Protein AF-A0A6B3LXH5-F1 (afdb_monomer)

Radius of gyration: 25.26 Å; Cα contacts (8 Å, |Δi|>4): 29; chains: 1; bounding box: 47×46×70 Å

Sequence (102 aa):
MEETYCKLTEESRSEEKRLNVQHTELKKKLDTLERRYAFGEIEKELFTKYRSELKTELLEIERNLEKCAPALSNPKEFIKIGLEKSVTILQSWSKANVQARK

pLDDT: mean 73.14, std 12.85, range [41.81, 88.0]

Mean predicted aligned error: 14.0 Å

Structure (mmCIF, N/CA/C/O backbone):
data_AF-A0A6B3LXH5-F1
#
_entry.id   AF-A0A6B3LXH5-F1
#
loop_
_atom_site.group_PDB
_atom_site.id
_atom_site.type_symbol
_atom_site.label_atom_id
_atom_site.label_alt_id
_atom_site.label_comp_id
_atom_site.label_asym_id
_atom_site.label_entity_id
_atom_site.label_seq_id
_atom_site.pdbx_PDB_ins_code
_atom_site.Cartn_x
_atom_site.Cartn_y
_atom_site.Cartn_z
_atom_site.occupancy
_atom_site.B_iso_or_equiv
_atom_site.auth_seq_id
_atom_site.auth_comp_id
_atom_site.auth_asym_id
_atom_site.auth_atom_id
_atom_site.pdbx_PDB_model_num
ATOM 1 N N . MET A 1 1 ? 15.119 13.517 -26.321 1.00 47.78 1 MET A N 1
ATOM 2 C CA . MET A 1 1 ? 14.144 12.409 -26.160 1.00 47.78 1 MET A CA 1
ATOM 3 C C . MET A 1 1 ? 14.340 11.683 -24.824 1.00 47.78 1 MET A C 1
ATOM 5 O O . MET A 1 1 ? 13.352 11.310 -24.207 1.00 47.78 1 MET A O 1
ATOM 9 N N . GLU A 1 2 ? 15.578 11.556 -24.328 1.00 48.66 2 GLU A N 1
ATOM 10 C CA . GLU A 1 2 ? 15.873 11.013 -22.986 1.00 48.66 2 GLU A CA 1
ATOM 11 C C . GLU A 1 2 ? 15.407 11.922 -21.830 1.00 48.66 2 GLU A C 1
ATOM 13 O O . GLU A 1 2 ? 14.861 11.441 -20.842 1.00 48.66 2 GLU A O 1
ATOM 18 N N . GLU A 1 3 ? 15.522 13.246 -21.966 1.00 46.66 3 GLU A N 1
ATOM 19 C CA . GLU A 1 3 ? 15.159 14.197 -20.898 1.00 46.66 3 GLU A CA 1
ATOM 20 C C . GLU A 1 3 ? 13.659 14.221 -20.568 1.00 46.66 3 GLU A C 1
ATOM 22 O O . GLU A 1 3 ? 13.267 14.360 -19.412 1.00 46.66 3 GLU A O 1
ATOM 27 N N . THR A 1 4 ? 12.802 14.050 -21.575 1.00 48.22 4 THR A N 1
ATOM 28 C CA . THR A 1 4 ? 11.344 13.943 -21.407 1.00 48.22 4 THR A CA 1
ATOM 29 C C . THR A 1 4 ? 10.939 12.652 -20.701 1.00 48.22 4 THR A C 1
ATOM 31 O O . THR A 1 4 ? 9.949 12.628 -19.978 1.00 48.22 4 THR A O 1
ATOM 34 N N . TYR A 1 5 ? 11.726 11.589 -20.871 1.00 50.94 5 TYR A N 1
ATOM 35 C CA . TYR A 1 5 ? 11.474 10.296 -20.247 1.00 50.94 5 TYR A CA 1
ATOM 36 C C . TYR A 1 5 ? 11.849 10.286 -18.761 1.00 50.94 5 TYR A C 1
ATOM 38 O O . TYR A 1 5 ? 11.084 9.790 -17.931 1.00 50.94 5 TYR A O 1
ATOM 46 N N . CYS A 1 6 ? 12.994 10.884 -18.411 1.00 51.91 6 CYS A N 1
ATOM 47 C CA . CYS A 1 6 ? 13.404 11.051 -17.016 1.00 51.91 6 CYS A CA 1
ATOM 48 C C . CYS A 1 6 ? 12.376 11.872 -16.230 1.00 51.91 6 CYS A C 1
ATOM 50 O O . CYS A 1 6 ? 11.933 11.414 -15.182 1.00 51.91 6 CYS A O 1
ATOM 52 N N . LYS A 1 7 ? 11.903 12.997 -16.786 1.00 54.62 7 LYS A N 1
ATOM 53 C CA . LYS A 1 7 ? 10.887 13.845 -16.140 1.00 54.62 7 LYS A CA 1
ATOM 54 C C . LYS A 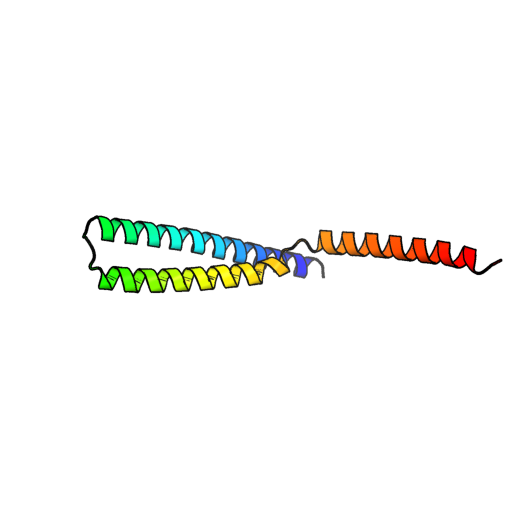1 7 ? 9.580 13.096 -15.869 1.00 54.62 7 LYS A C 1
ATOM 56 O O . LYS A 1 7 ? 9.130 13.067 -14.731 1.00 54.62 7 LYS A O 1
ATOM 61 N N . LEU A 1 8 ? 9.048 12.382 -16.864 1.00 57.62 8 LEU A N 1
ATOM 62 C CA . LEU A 1 8 ? 7.817 11.596 -16.714 1.00 57.62 8 LEU A CA 1
ATOM 63 C C . LEU A 1 8 ? 7.955 10.478 -15.660 1.00 57.62 8 LEU A C 1
ATOM 65 O O . LEU A 1 8 ? 7.022 10.179 -14.912 1.00 57.62 8 LEU A O 1
ATOM 69 N N . THR A 1 9 ? 9.141 9.870 -15.579 1.00 58.03 9 THR A N 1
ATOM 70 C CA . THR A 1 9 ? 9.458 8.817 -14.602 1.00 58.03 9 THR A CA 1
ATOM 71 C C . THR A 1 9 ? 9.620 9.390 -13.191 1.00 58.03 9 THR A C 1
ATOM 73 O O . THR A 1 9 ? 9.166 8.786 -12.220 1.00 58.03 9 THR A O 1
ATOM 76 N N . GLU A 1 10 ? 10.240 10.563 -13.054 1.00 61.97 10 GLU A N 1
ATOM 77 C CA . GLU A 1 10 ? 10.378 11.276 -11.781 1.00 61.97 10 GLU A CA 1
ATOM 78 C C . GLU A 1 10 ? 9.034 11.792 -11.262 1.00 61.97 10 GLU A C 1
ATOM 80 O O . GLU A 1 10 ? 8.768 11.682 -10.063 1.00 61.97 10 GLU A O 1
ATOM 85 N N . GLU A 1 11 ? 8.167 12.288 -12.146 1.00 64.25 11 GLU A N 1
ATOM 86 C CA . GLU A 1 11 ? 6.795 12.687 -11.820 1.00 64.25 11 GLU A CA 1
ATOM 87 C C . GLU A 1 11 ? 5.973 11.487 -11.345 1.00 64.25 11 GLU A C 1
ATOM 89 O O . GLU A 1 11 ? 5.390 11.541 -10.264 1.00 64.25 11 GLU A O 1
ATOM 94 N N . SER A 1 12 ? 6.026 10.363 -12.066 1.00 63.28 12 SER A N 1
ATOM 95 C CA . SER A 1 12 ? 5.343 9.119 -11.672 1.00 63.28 12 SER A CA 1
ATOM 96 C C . SER A 1 12 ? 5.840 8.596 -10.319 1.00 63.28 12 SER A C 1
ATOM 98 O O . SER A 1 12 ? 5.057 8.212 -9.454 1.00 63.28 12 SER A O 1
ATOM 100 N N . ARG A 1 13 ? 7.156 8.649 -10.079 1.00 66.00 13 ARG A N 1
ATOM 101 C CA . ARG A 1 13 ? 7.761 8.234 -8.804 1.00 66.00 13 ARG A CA 1
ATOM 102 C C . ARG A 1 13 ? 7.418 9.186 -7.654 1.00 66.00 13 ARG A C 1
ATOM 104 O O . ARG A 1 13 ? 7.333 8.761 -6.502 1.00 66.00 13 ARG A O 1
ATOM 111 N N . SER A 1 14 ? 7.260 10.474 -7.944 1.00 72.38 14 SER A N 1
ATOM 112 C CA . SER A 1 14 ? 6.858 11.484 -6.961 1.00 72.38 14 SER A CA 1
ATOM 113 C C . SER A 1 14 ? 5.376 11.364 -6.608 1.00 72.38 14 SER A C 1
ATOM 115 O O . SER A 1 14 ? 5.026 11.464 -5.434 1.00 72.38 14 SER A O 1
ATOM 117 N N . GLU A 1 15 ? 4.524 11.077 -7.592 1.00 70.44 15 GLU A N 1
ATOM 118 C CA . GLU A 1 15 ? 3.109 10.748 -7.398 1.00 70.44 15 GLU A CA 1
ATOM 119 C C . GLU A 1 15 ? 2.940 9.486 -6.546 1.00 70.44 15 GLU A C 1
ATOM 121 O O . GLU A 1 15 ? 2.214 9.526 -5.557 1.00 70.44 15 GLU A O 1
ATOM 126 N N . GLU A 1 16 ? 3.674 8.405 -6.831 1.00 72.38 16 GLU A N 1
ATOM 127 C CA . GLU A 1 16 ? 3.641 7.178 -6.021 1.00 72.38 16 GLU A CA 1
ATOM 128 C C . GLU A 1 16 ? 4.054 7.444 -4.565 1.00 72.38 16 GLU A C 1
ATOM 130 O O . GLU A 1 16 ? 3.372 7.025 -3.627 1.00 72.38 16 GLU A O 1
ATOM 135 N N . LYS A 1 17 ? 5.136 8.207 -4.349 1.00 75.44 17 LYS A N 1
ATOM 136 C CA . LYS A 1 17 ? 5.552 8.620 -3.000 1.00 75.44 17 LYS A CA 1
ATOM 137 C C . LYS A 1 17 ? 4.470 9.437 -2.300 1.00 75.44 17 LYS A C 1
ATOM 139 O O . LYS A 1 17 ? 4.215 9.197 -1.121 1.00 75.44 17 LYS A O 1
ATOM 144 N N . ARG A 1 18 ? 3.833 10.383 -3.000 1.00 78.75 18 ARG A N 1
ATOM 145 C CA . ARG A 1 18 ? 2.756 11.212 -2.440 1.00 78.75 18 ARG A CA 1
ATOM 146 C C . ARG A 1 18 ? 1.554 10.356 -2.048 1.00 78.75 18 ARG A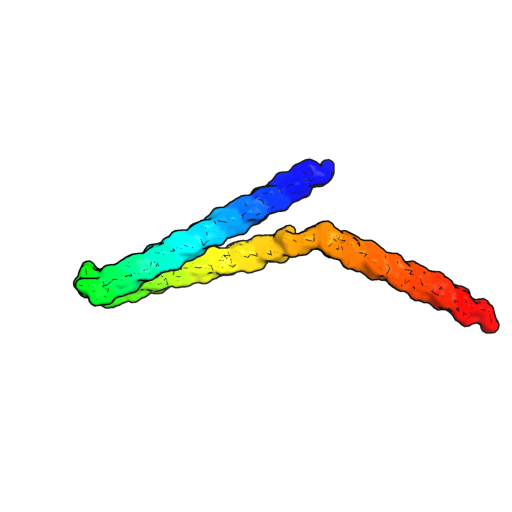 C 1
ATOM 148 O O . ARG A 1 18 ? 1.084 10.466 -0.920 1.00 78.75 18 ARG A O 1
ATOM 155 N N . LEU A 1 19 ? 1.125 9.454 -2.929 1.00 78.50 19 LEU A N 1
ATOM 156 C CA . LEU A 1 19 ? 0.036 8.508 -2.679 1.00 78.50 19 LEU A CA 1
ATOM 157 C C . LEU A 1 19 ? 0.347 7.580 -1.496 1.00 78.50 19 LEU A C 1
ATOM 159 O O . LEU A 1 19 ? -0.513 7.358 -0.647 1.00 78.50 19 LEU A O 1
ATOM 163 N N . ASN A 1 20 ? 1.586 7.098 -1.374 1.00 77.06 20 ASN A N 1
ATOM 164 C CA . ASN A 1 20 ? 1.995 6.258 -0.250 1.00 77.06 20 ASN A CA 1
ATOM 165 C C . ASN A 1 20 ? 2.007 7.032 1.085 1.00 77.06 20 ASN A C 1
ATOM 167 O O . ASN A 1 20 ? 1.564 6.512 2.111 1.00 77.06 20 ASN A O 1
ATOM 171 N N . VAL A 1 21 ? 2.441 8.299 1.082 1.00 84.06 21 VAL A N 1
ATOM 172 C CA . VAL A 1 21 ? 2.335 9.177 2.261 1.00 84.06 21 VAL A CA 1
ATOM 173 C C . VAL A 1 21 ? 0.867 9.361 2.650 1.00 84.06 21 VAL A C 1
ATOM 175 O O . VAL A 1 21 ? 0.511 9.057 3.788 1.00 84.06 21 VAL A O 1
ATOM 178 N N . GLN A 1 22 ? -0.003 9.729 1.705 1.00 81.25 22 GLN A N 1
ATOM 179 C CA . GLN A 1 22 ? -1.442 9.887 1.958 1.00 81.25 22 GLN A CA 1
ATOM 180 C C . GLN A 1 22 ? -2.082 8.600 2.505 1.00 81.25 22 GLN A C 1
ATOM 182 O O . GLN A 1 22 ? -2.868 8.649 3.452 1.00 81.25 22 GLN A O 1
ATOM 187 N N . HIS A 1 23 ? -1.691 7.437 1.980 1.00 81.25 23 HIS A N 1
ATOM 188 C CA . HIS A 1 23 ? -2.138 6.134 2.470 1.00 81.25 23 HIS A CA 1
ATOM 189 C C . HIS A 1 23 ? -1.739 5.902 3.940 1.00 81.25 23 HIS A C 1
ATOM 191 O O . HIS A 1 23 ? -2.562 5.488 4.762 1.00 81.25 23 HIS A O 1
ATOM 197 N N . THR A 1 24 ? -0.494 6.220 4.316 1.00 83.50 24 THR A N 1
ATOM 198 C CA . THR A 1 24 ? -0.054 6.111 5.719 1.00 83.50 24 THR A CA 1
ATOM 199 C C . THR A 1 24 ? -0.764 7.096 6.648 1.00 83.50 24 THR A C 1
ATOM 201 O O . THR A 1 24 ? -1.083 6.745 7.785 1.00 83.50 24 THR A O 1
ATOM 204 N N . GLU A 1 25 ? -1.054 8.310 6.181 1.00 87.50 25 GLU A N 1
ATOM 205 C CA . GLU A 1 25 ? -1.793 9.310 6.953 1.00 87.50 25 GLU A CA 1
ATOM 206 C C . GLU A 1 25 ? -3.246 8.895 7.194 1.00 87.50 25 GLU A C 1
ATOM 208 O O . GLU A 1 25 ? -3.734 9.008 8.319 1.00 87.50 25 GLU A O 1
ATOM 213 N N . LEU A 1 26 ? -3.932 8.357 6.181 1.00 85.50 26 LEU A N 1
ATOM 214 C CA . LEU A 1 26 ? -5.295 7.841 6.334 1.00 85.50 26 LEU A CA 1
ATOM 215 C C . LEU A 1 26 ? -5.352 6.656 7.300 1.00 85.50 26 LEU A C 1
ATOM 217 O O . LEU A 1 26 ? -6.253 6.602 8.135 1.00 85.50 26 LEU A O 1
ATOM 221 N N . LYS A 1 27 ? -4.357 5.758 7.279 1.00 83.06 27 LYS A N 1
ATOM 222 C CA . LYS A 1 27 ? -4.243 4.692 8.289 1.00 83.06 27 LYS A CA 1
ATOM 223 C C . LYS A 1 27 ? -4.086 5.244 9.707 1.00 83.06 27 LYS A C 1
ATOM 225 O O . LYS A 1 27 ? -4.736 4.749 10.622 1.00 83.06 27 LYS A O 1
ATOM 230 N N . LYS A 1 28 ? -3.277 6.292 9.901 1.00 88.00 28 LYS A N 1
ATOM 231 C CA . LYS A 1 28 ? -3.148 6.962 11.211 1.00 88.00 28 LYS 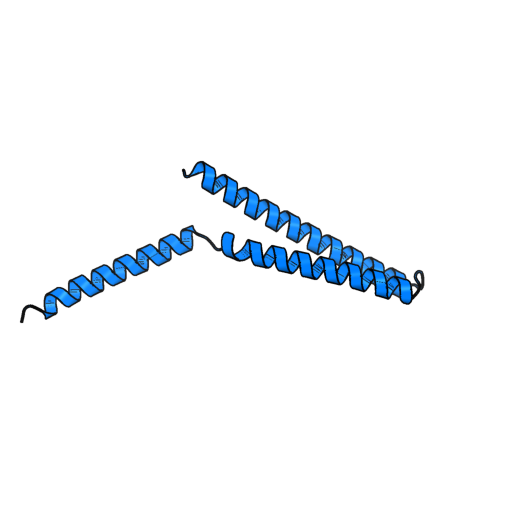A CA 1
ATOM 232 C C . LYS A 1 28 ? -4.455 7.623 11.653 1.00 88.00 28 LYS A C 1
ATOM 234 O O . LYS A 1 28 ? -4.802 7.563 12.832 1.00 88.00 28 LYS A O 1
ATOM 239 N N . LYS A 1 29 ? -5.189 8.244 10.723 1.00 86.56 29 LYS A N 1
ATOM 240 C CA . LYS A 1 29 ? -6.517 8.815 10.997 1.00 86.56 29 LYS A CA 1
ATOM 241 C C . LYS A 1 29 ? -7.514 7.731 11.408 1.00 86.56 29 LYS A C 1
ATOM 243 O O . LYS A 1 29 ? -8.248 7.946 12.366 1.00 86.56 29 LYS A O 1
ATOM 248 N N . LEU A 1 30 ? -7.490 6.572 10.747 1.00 86.31 30 LEU A N 1
ATOM 249 C CA . LEU A 1 30 ? -8.314 5.414 11.099 1.00 86.31 30 LEU A CA 1
ATOM 250 C C . LEU A 1 30 ? -7.997 4.903 12.514 1.00 86.31 30 LEU A C 1
ATOM 252 O O . LEU A 1 30 ? -8.907 4.794 13.324 1.00 86.31 30 LEU A O 1
ATOM 256 N N . ASP A 1 31 ? -6.717 4.699 12.845 1.00 85.50 31 ASP A N 1
ATOM 257 C CA . ASP A 1 31 ? -6.281 4.279 14.190 1.00 85.50 31 ASP A CA 1
ATOM 258 C C . ASP A 1 31 ? -6.686 5.303 15.265 1.00 85.50 31 ASP A C 1
ATOM 260 O O . ASP A 1 31 ? -7.168 4.942 16.336 1.00 85.50 31 ASP A O 1
ATOM 264 N N . THR A 1 32 ? -6.575 6.600 14.964 1.00 87.56 32 THR A N 1
ATOM 265 C CA . THR A 1 32 ? -7.025 7.663 15.877 1.00 87.56 32 THR A CA 1
ATOM 266 C C . THR A 1 32 ? -8.540 7.623 16.080 1.00 87.56 32 THR A C 1
ATOM 268 O O . THR A 1 32 ? -9.018 7.787 17.202 1.00 87.56 32 THR A O 1
ATOM 271 N N . LEU A 1 33 ? -9.301 7.398 15.007 1.00 86.19 33 LEU A N 1
ATOM 272 C CA . LEU A 1 33 ? -10.754 7.263 15.051 1.00 86.19 33 LEU A CA 1
ATOM 273 C C . LEU A 1 33 ? -11.166 6.028 15.871 1.00 86.19 33 LEU A C 1
ATOM 275 O O . LEU A 1 33 ? -12.050 6.126 16.715 1.00 86.19 33 LEU A O 1
ATOM 279 N N . GLU A 1 34 ? -10.494 4.890 15.682 1.00 84.31 34 GLU A N 1
ATOM 280 C CA . GLU A 1 34 ? -10.715 3.663 16.460 1.00 84.31 34 GLU A CA 1
ATOM 281 C C . GLU A 1 34 ? -10.411 3.862 17.946 1.00 84.31 34 GLU A C 1
ATOM 283 O O . GLU A 1 34 ? -11.198 3.437 18.792 1.00 84.31 34 GLU A O 1
ATOM 288 N N . ARG A 1 35 ? -9.332 4.581 18.280 1.00 85.00 35 ARG A N 1
ATOM 289 C CA . ARG A 1 35 ? -9.019 4.939 19.670 1.00 85.00 35 ARG A CA 1
ATOM 290 C C . ARG A 1 35 ? -10.106 5.806 20.287 1.00 85.00 35 ARG A C 1
ATOM 292 O O . ARG A 1 35 ? -10.602 5.461 21.350 1.00 85.00 35 ARG A O 1
ATOM 299 N N . ARG A 1 36 ? -10.525 6.884 19.618 1.00 85.62 36 ARG A N 1
ATOM 300 C CA . ARG A 1 36 ? -11.594 7.774 20.117 1.00 85.62 36 ARG A CA 1
ATOM 301 C C . ARG A 1 36 ? -12.910 7.029 20.329 1.00 85.62 36 ARG A C 1
ATOM 303 O O . ARG A 1 36 ? -13.604 7.282 21.308 1.00 85.62 36 ARG A O 1
ATOM 310 N N . TYR A 1 37 ? -13.235 6.078 19.451 1.00 83.62 37 TYR A N 1
ATOM 311 C CA . TYR A 1 37 ? -14.395 5.207 19.639 1.00 83.62 37 TYR A CA 1
ATOM 312 C C . TYR A 1 37 ? -14.232 4.294 20.859 1.00 83.62 37 TYR A C 1
ATOM 314 O O . TYR A 1 37 ? -15.156 4.176 21.658 1.00 83.62 37 TYR A O 1
ATOM 322 N N . ALA A 1 38 ? -13.052 3.697 21.052 1.00 81.62 38 ALA A N 1
ATOM 323 C CA . ALA A 1 38 ? -12.760 2.861 22.217 1.00 81.62 38 ALA A CA 1
ATOM 324 C C . ALA A 1 38 ? -12.803 3.639 23.547 1.00 81.62 38 ALA A C 1
ATOM 326 O O . ALA A 1 38 ? -13.229 3.088 24.558 1.00 81.62 38 ALA A O 1
ATOM 327 N N . PHE A 1 39 ? -12.418 4.919 23.542 1.00 84.06 39 PHE A N 1
ATOM 328 C CA . PHE A 1 39 ? -12.558 5.822 24.692 1.00 84.06 39 PHE A CA 1
ATOM 329 C C . PHE A 1 39 ? -13.997 6.323 24.908 1.00 84.06 39 PHE A C 1
ATOM 331 O O . PHE A 1 39 ? -14.261 6.994 25.902 1.00 84.06 39 PHE A O 1
ATOM 338 N N . GLY A 1 40 ? -14.935 5.989 24.013 1.00 81.12 40 GLY A N 1
ATOM 339 C CA . GLY A 1 40 ? -16.333 6.417 24.101 1.00 81.12 40 GLY A CA 1
ATOM 340 C C . GLY A 1 40 ? -16.555 7.892 23.760 1.00 81.12 40 GLY A C 1
ATOM 341 O O . GLY A 1 40 ? -17.618 8.427 24.053 1.00 81.12 40 GLY A O 1
ATOM 342 N N . GLU A 1 41 ? -15.576 8.556 23.138 1.00 78.50 41 GLU A N 1
ATOM 343 C CA . GLU A 1 41 ? -15.660 9.975 22.761 1.00 78.50 41 GLU A CA 1
ATOM 344 C C . GLU A 1 41 ? -16.534 10.213 21.518 1.00 78.50 41 GLU A C 1
ATOM 346 O O . GLU A 1 41 ? -16.889 11.351 21.218 1.00 78.50 41 GLU A O 1
ATOM 351 N N . ILE A 1 42 ? -16.867 9.157 20.769 1.00 82.69 42 ILE A N 1
ATOM 352 C CA . ILE A 1 42 ? -17.661 9.241 19.539 1.00 82.69 42 ILE A CA 1
ATOM 353 C C . ILE A 1 42 ? -18.740 8.164 19.477 1.00 82.69 42 ILE A C 1
ATOM 355 O O . ILE A 1 42 ? -18.522 7.003 19.825 1.00 82.69 42 ILE A O 1
ATOM 359 N N . GLU A 1 43 ? -19.905 8.553 18.962 1.00 83.19 43 GLU A N 1
ATOM 360 C CA . GLU A 1 43 ? -21.023 7.648 18.717 1.00 83.19 43 GLU A CA 1
ATOM 361 C C . GLU A 1 43 ? -20.716 6.627 17.617 1.00 83.19 43 GLU A C 1
ATOM 363 O O . GLU A 1 43 ? -20.030 6.904 16.628 1.00 83.19 43 GLU A O 1
ATOM 368 N N . LYS A 1 44 ? -21.292 5.431 17.768 1.00 80.69 44 LYS A N 1
ATOM 369 C CA . LYS A 1 44 ? -21.116 4.303 16.844 1.00 80.69 44 LYS A CA 1
ATOM 370 C C . LYS A 1 44 ? -21.529 4.638 15.410 1.00 80.69 44 LYS A C 1
ATOM 372 O O . LYS A 1 44 ? -20.900 4.154 14.468 1.00 80.69 44 LYS A O 1
ATOM 377 N N . GLU A 1 45 ? -22.557 5.461 15.232 1.00 81.44 45 GLU A N 1
ATOM 378 C CA . GLU A 1 45 ? -23.030 5.897 13.914 1.00 81.44 45 GLU A CA 1
ATOM 379 C C . GLU A 1 45 ? -21.993 6.784 13.217 1.00 81.44 45 GLU A C 1
ATOM 381 O O . GLU A 1 45 ? -21.644 6.548 12.057 1.00 81.44 45 GLU A O 1
ATOM 386 N N . LEU A 1 46 ? -21.418 7.731 13.963 1.00 81.88 46 LEU A N 1
ATOM 387 C CA . LEU A 1 46 ? -20.367 8.621 13.483 1.00 81.88 46 LEU A CA 1
ATOM 388 C C . LEU A 1 46 ? -19.103 7.820 13.139 1.00 81.88 46 LEU A C 1
ATOM 390 O O . LEU A 1 46 ? -18.569 7.939 12.038 1.00 81.88 46 LEU A O 1
ATOM 394 N N . PHE A 1 47 ? -18.681 6.923 14.033 1.00 83.94 47 PHE A N 1
ATOM 395 C CA . PHE A 1 47 ? -17.557 6.019 13.795 1.00 83.94 47 PHE A CA 1
ATOM 396 C C . PHE A 1 47 ? -17.742 5.187 12.521 1.00 83.94 47 PHE A C 1
ATOM 398 O O . PHE A 1 47 ? -16.838 5.112 11.691 1.00 83.94 47 PHE A O 1
ATOM 405 N N . THR A 1 48 ? -18.919 4.585 12.337 1.00 83.12 48 THR A N 1
ATOM 406 C CA . THR A 1 48 ? -19.197 3.715 11.186 1.00 83.12 48 THR A CA 1
ATOM 407 C C . THR A 1 48 ? -19.160 4.497 9.874 1.00 83.12 48 THR A C 1
ATOM 409 O O . THR A 1 48 ? -18.572 4.018 8.902 1.00 83.12 48 THR A O 1
ATOM 412 N N . LYS A 1 49 ? -19.722 5.712 9.858 1.00 87.75 49 LYS A N 1
ATOM 413 C CA . LYS A 1 49 ? -19.711 6.595 8.689 1.00 87.75 49 LYS A CA 1
ATOM 414 C C . LYS A 1 49 ? -18.282 6.989 8.300 1.00 87.75 49 LYS A C 1
ATOM 416 O O . LYS A 1 49 ? -17.840 6.646 7.205 1.00 87.75 49 LYS A O 1
ATOM 421 N N . TYR A 1 50 ? -17.523 7.575 9.229 1.00 84.94 50 TYR A N 1
ATOM 422 C CA . TYR A 1 50 ? -16.147 8.012 8.964 1.00 84.94 50 TYR A CA 1
ATOM 423 C C . TYR A 1 50 ? -15.205 6.849 8.646 1.00 84.94 50 TYR A C 1
ATOM 425 O O . TYR A 1 50 ? -14.339 6.972 7.785 1.00 84.94 50 TYR A O 1
ATOM 433 N N . ARG A 1 51 ? -15.377 5.690 9.291 1.00 85.81 51 ARG A N 1
ATOM 434 C CA . ARG A 1 51 ? -14.610 4.482 8.963 1.00 85.81 51 ARG A CA 1
ATOM 435 C C . ARG A 1 51 ? -14.887 4.012 7.537 1.00 85.81 51 ARG A C 1
ATOM 437 O O . ARG A 1 51 ? -13.959 3.585 6.855 1.00 85.81 51 ARG A O 1
ATOM 444 N N . SER A 1 52 ? -16.142 4.064 7.094 1.00 86.12 52 SER A N 1
ATOM 445 C CA . SER A 1 52 ? -16.519 3.694 5.727 1.00 86.12 52 SER A CA 1
ATOM 446 C C . SER A 1 52 ? -15.946 4.668 4.697 1.00 86.12 52 SER A C 1
ATOM 448 O O . SER A 1 52 ? -15.433 4.225 3.670 1.00 86.12 52 SER A O 1
ATOM 450 N N . GLU A 1 53 ? -15.987 5.971 4.980 1.00 86.81 53 GLU A N 1
ATOM 451 C CA . GLU A 1 53 ? -15.391 7.013 4.134 1.00 86.81 53 GLU A CA 1
ATOM 452 C C . GLU A 1 53 ? -13.872 6.812 4.013 1.00 86.81 53 GLU A C 1
ATOM 454 O O . GLU A 1 53 ? -13.373 6.584 2.912 1.00 86.81 53 GLU A O 1
ATOM 459 N N . LEU A 1 54 ? -13.160 6.715 5.143 1.00 84.88 54 LEU A N 1
ATOM 460 C CA . LEU A 1 54 ? -11.707 6.494 5.172 1.00 84.88 54 LEU A CA 1
ATOM 461 C C . LEU A 1 54 ? -11.291 5.189 4.481 1.00 84.88 54 LEU A C 1
ATOM 463 O O . LEU A 1 54 ? -10.253 5.131 3.825 1.00 84.88 54 LEU A O 1
ATOM 467 N N . LYS A 1 55 ? -12.088 4.122 4.614 1.00 84.06 55 LYS A N 1
ATOM 468 C CA . LYS A 1 55 ? -11.831 2.848 3.930 1.00 84.06 55 LYS A CA 1
ATOM 469 C C . LYS A 1 55 ? -12.031 2.964 2.417 1.00 84.06 55 LYS A C 1
ATOM 471 O O . LYS A 1 55 ? -11.297 2.331 1.665 1.00 84.06 55 LYS A O 1
ATOM 476 N N . THR A 1 56 ? -13.000 3.760 1.977 1.00 87.00 56 THR A N 1
ATOM 477 C CA . THR A 1 56 ? -13.239 4.021 0.552 1.00 87.00 56 THR A CA 1
ATOM 478 C C . THR A 1 56 ? -12.090 4.832 -0.045 1.00 87.00 56 THR A C 1
ATOM 480 O O . THR A 1 56 ? -11.568 4.456 -1.091 1.00 87.00 56 THR A O 1
ATOM 483 N N . GLU A 1 57 ? -11.626 5.869 0.657 1.00 83.50 57 GLU A N 1
ATOM 484 C CA . GLU A 1 57 ? -10.447 6.652 0.260 1.00 83.50 57 GLU A CA 1
ATOM 485 C C . GLU A 1 57 ? -9.173 5.792 0.209 1.00 83.50 57 GLU A C 1
ATOM 487 O O . GLU A 1 57 ? -8.390 5.898 -0.734 1.00 83.50 57 GLU A O 1
ATOM 492 N N . LEU A 1 58 ? -8.975 4.891 1.182 1.00 82.00 58 LEU A N 1
ATOM 493 C CA . LEU A 1 58 ? -7.856 3.940 1.168 1.00 82.00 58 LEU A CA 1
ATOM 494 C C . LEU A 1 58 ? -7.884 3.049 -0.079 1.00 82.00 58 LEU A C 1
ATOM 496 O O . LEU A 1 58 ? -6.866 2.934 -0.756 1.00 82.00 58 LEU A O 1
ATOM 500 N N . LEU A 1 59 ? -9.046 2.479 -0.412 1.00 82.62 59 LEU A N 1
ATOM 501 C CA . LEU A 1 59 ? -9.208 1.642 -1.605 1.00 82.62 59 LEU A CA 1
ATOM 502 C C . LEU A 1 59 ? -8.953 2.421 -2.900 1.00 82.62 59 LEU A C 1
ATOM 504 O O . LEU A 1 59 ? -8.383 1.878 -3.846 1.00 82.62 59 LEU A O 1
ATOM 508 N N . GLU A 1 60 ? -9.359 3.689 -2.965 1.00 83.94 60 GLU A N 1
ATOM 509 C CA . GLU A 1 60 ? -9.091 4.543 -4.121 1.00 83.94 60 GLU A CA 1
ATOM 510 C C . GLU A 1 60 ? -7.590 4.818 -4.288 1.00 83.94 60 GLU A C 1
ATOM 512 O O . GLU A 1 60 ? -7.058 4.704 -5.395 1.00 83.94 60 GLU A O 1
ATOM 517 N N . ILE A 1 61 ? -6.884 5.103 -3.191 1.00 80.88 61 ILE A N 1
ATOM 518 C CA . ILE A 1 61 ? -5.434 5.316 -3.210 1.00 80.88 61 ILE A CA 1
ATOM 519 C C . ILE A 1 61 ? -4.686 4.029 -3.558 1.00 80.88 61 ILE A C 1
ATOM 521 O O . ILE A 1 61 ? -3.768 4.082 -4.373 1.00 80.88 61 ILE A O 1
ATOM 525 N N . GLU A 1 62 ? -5.086 2.876 -3.016 1.00 77.50 62 GLU A N 1
ATOM 526 C CA . GLU A 1 62 ? -4.512 1.575 -3.389 1.00 77.50 62 GLU A CA 1
ATOM 527 C C . GLU A 1 62 ? -4.698 1.298 -4.885 1.00 77.50 62 GLU A C 1
ATOM 529 O O . GLU A 1 62 ? -3.754 0.907 -5.569 1.00 77.50 62 GLU A O 1
ATOM 534 N N . ARG A 1 63 ? -5.879 1.599 -5.434 1.00 77.56 63 ARG A N 1
ATOM 535 C CA . ARG A 1 63 ? -6.150 1.459 -6.870 1.00 77.56 63 ARG A CA 1
ATOM 536 C C . ARG A 1 63 ? -5.311 2.413 -7.722 1.00 77.56 63 ARG A C 1
ATOM 538 O O . ARG A 1 63 ? -4.918 2.060 -8.832 1.00 77.56 63 ARG A O 1
ATOM 545 N N . ASN A 1 64 ? -5.041 3.620 -7.232 1.00 75.62 64 ASN A N 1
ATOM 546 C CA . ASN A 1 64 ? -4.181 4.587 -7.913 1.00 75.62 64 ASN A CA 1
ATOM 547 C C . ASN A 1 64 ? -2.698 4.193 -7.832 1.00 75.62 64 ASN A C 1
ATOM 549 O O . ASN A 1 64 ? -1.980 4.345 -8.819 1.00 75.62 64 ASN A O 1
ATOM 553 N N . LEU A 1 65 ? -2.256 3.613 -6.712 1.00 71.62 65 LEU A N 1
ATOM 554 C CA . LEU A 1 65 ? -0.925 3.016 -6.571 1.00 71.62 65 LEU A CA 1
ATOM 555 C C . LEU A 1 65 ? -0.744 1.826 -7.520 1.00 71.62 65 LEU A C 1
ATOM 557 O O . LEU A 1 65 ? 0.264 1.751 -8.218 1.00 71.62 65 LEU A O 1
ATOM 561 N N . GLU A 1 66 ? -1.738 0.942 -7.622 1.00 68.88 66 GLU A N 1
ATOM 562 C CA . GLU A 1 66 ? -1.699 -0.209 -8.531 1.00 68.88 66 GLU A CA 1
ATOM 563 C C . GLU A 1 66 ? -1.638 0.218 -10.005 1.00 68.88 66 GLU A C 1
ATOM 565 O O . GLU A 1 66 ? -0.950 -0.409 -10.803 1.00 68.88 66 GLU A O 1
ATOM 570 N N . LYS A 1 67 ? -2.286 1.332 -10.371 1.00 66.94 67 LYS A N 1
ATOM 571 C CA . LYS A 1 67 ? -2.163 1.936 -11.710 1.00 66.94 67 LYS A CA 1
ATOM 572 C C . LYS A 1 67 ? -0.800 2.585 -11.963 1.00 66.94 67 LYS A C 1
ATOM 574 O O . LYS A 1 67 ? -0.378 2.654 -13.115 1.00 66.94 67 LYS A O 1
ATOM 579 N N . CYS A 1 68 ? -0.122 3.060 -10.919 1.00 61.31 68 CYS A N 1
ATOM 580 C CA . CYS A 1 68 ? 1.206 3.671 -11.018 1.00 61.31 68 CYS A CA 1
ATOM 581 C C . CYS A 1 68 ? 2.324 2.609 -11.122 1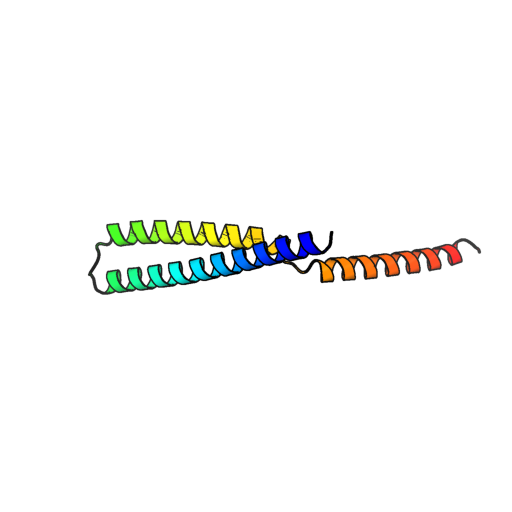.00 61.31 68 CYS A C 1
ATOM 583 O O . CYS A 1 68 ? 3.285 2.780 -11.874 1.00 61.31 68 CYS A O 1
ATOM 585 N N . ALA A 1 69 ? 2.147 1.457 -10.464 1.00 57.25 69 ALA A N 1
ATOM 586 C CA . ALA A 1 69 ? 3.084 0.331 -10.453 1.00 57.25 69 ALA A CA 1
ATOM 587 C C . ALA A 1 69 ? 3.529 -0.213 -11.841 1.00 57.25 69 ALA A C 1
ATOM 589 O O . ALA A 1 69 ? 4.729 -0.454 -12.015 1.00 57.25 69 ALA A O 1
ATOM 590 N N . PRO A 1 70 ? 2.661 -0.403 -12.862 1.00 55.53 70 PRO A N 1
ATOM 591 C CA . PRO A 1 70 ? 3.085 -0.910 -14.171 1.00 55.53 70 PRO A CA 1
ATOM 592 C C . PRO A 1 70 ? 3.957 0.080 -14.957 1.00 55.53 70 PRO A C 1
ATOM 594 O O . PRO A 1 70 ? 4.757 -0.355 -15.782 1.00 55.53 70 PRO A O 1
ATOM 597 N N . ALA A 1 71 ? 3.858 1.388 -14.693 1.00 53.16 71 ALA A N 1
ATOM 598 C CA . ALA A 1 71 ? 4.699 2.397 -15.344 1.00 53.16 71 ALA A CA 1
ATOM 599 C C . ALA A 1 71 ? 6.126 2.445 -14.762 1.00 53.16 71 ALA A C 1
ATOM 601 O O . ALA A 1 71 ? 7.063 2.868 -15.438 1.00 53.16 71 ALA A O 1
ATOM 602 N N . LEU A 1 72 ? 6.296 1.985 -13.519 1.00 49.66 72 LEU A N 1
ATOM 603 C CA . LEU A 1 72 ? 7.547 2.061 -12.761 1.00 49.66 72 LEU A CA 1
ATOM 604 C C . LEU A 1 72 ? 8.332 0.746 -12.720 1.00 49.66 72 LEU A C 1
ATOM 606 O O . LEU A 1 72 ? 9.456 0.743 -12.210 1.00 49.66 72 LEU A O 1
ATOM 610 N N . SER A 1 73 ? 7.792 -0.356 -13.261 1.00 49.06 73 SER A N 1
ATOM 611 C CA . SER A 1 73 ? 8.471 -1.659 -13.289 1.00 49.06 73 SER A CA 1
ATOM 612 C C . SER A 1 73 ? 9.599 -1.670 -14.329 1.00 49.06 73 SER A C 1
ATOM 614 O O . SER A 1 73 ? 9.504 -2.191 -15.433 1.00 49.06 73 SER A O 1
ATOM 616 N N . ASN A 1 74 ? 10.664 -0.972 -13.954 1.00 56.03 74 ASN A N 1
ATOM 617 C CA . ASN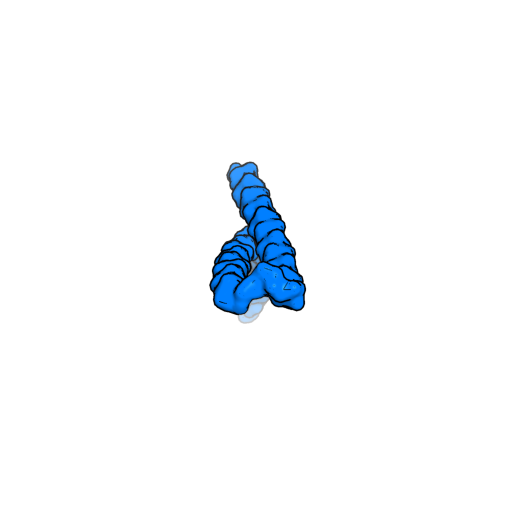 A 1 74 ? 12.013 -0.965 -14.484 1.00 56.03 74 ASN A CA 1
ATOM 618 C C . ASN A 1 74 ? 12.128 -1.148 -16.014 1.00 56.03 74 ASN A C 1
ATOM 620 O O . ASN A 1 74 ? 12.557 -2.195 -16.499 1.00 56.03 74 ASN A O 1
ATOM 624 N N . PRO A 1 75 ? 11.830 -0.106 -16.801 1.00 58.59 75 PRO A N 1
ATOM 625 C CA . PRO A 1 75 ? 11.978 -0.130 -18.257 1.00 58.59 75 PRO A CA 1
ATOM 626 C C . PRO A 1 75 ? 13.393 -0.519 -18.723 1.00 58.59 75 PRO A C 1
ATOM 628 O O . PRO A 1 75 ? 13.546 -1.142 -19.770 1.00 58.59 75 PRO A O 1
ATOM 631 N N . LYS A 1 76 ? 14.433 -0.252 -17.917 1.00 58.03 76 LYS A N 1
ATOM 632 C CA . LYS A 1 76 ? 15.800 -0.753 -18.158 1.00 58.03 76 LYS A CA 1
ATOM 633 C C . LYS A 1 76 ? 15.904 -2.278 -18.078 1.00 58.03 76 LYS A C 1
ATOM 635 O O . LYS A 1 76 ? 16.595 -2.875 -18.897 1.00 58.03 76 LYS A O 1
ATOM 640 N N . GLU A 1 77 ? 15.219 -2.900 -17.123 1.00 63.09 77 GLU A N 1
ATOM 641 C CA . GLU A 1 77 ? 15.147 -4.361 -17.014 1.00 63.09 77 GLU A CA 1
ATOM 642 C C . GLU A 1 77 ? 14.368 -4.940 -18.200 1.00 63.09 77 GLU A C 1
ATOM 644 O O . GLU A 1 77 ? 14.784 -5.928 -18.793 1.00 63.09 77 GLU A O 1
ATOM 649 N N . PHE A 1 78 ? 13.293 -4.275 -18.629 1.00 65.88 78 PHE A N 1
ATOM 650 C CA . PHE A 1 78 ? 12.523 -4.706 -19.795 1.00 65.88 78 PHE A CA 1
ATOM 651 C C . PHE A 1 78 ? 13.336 -4.633 -21.097 1.00 65.88 78 PHE A C 1
ATOM 653 O O . PHE A 1 78 ? 13.321 -5.573 -21.894 1.00 65.88 78 PHE A O 1
ATOM 660 N N . ILE A 1 79 ? 14.106 -3.556 -21.291 1.00 73.88 79 ILE A N 1
ATOM 661 C CA . ILE A 1 79 ? 15.048 -3.418 -22.412 1.00 73.88 79 ILE A CA 1
ATOM 662 C C . ILE A 1 79 ? 16.111 -4.519 -22.355 1.00 73.88 79 ILE A C 1
ATOM 664 O O . ILE A 1 79 ? 16.396 -5.142 -23.376 1.00 73.88 79 ILE A O 1
ATOM 668 N N . LYS A 1 80 ? 16.668 -4.798 -21.172 1.00 75.19 80 LYS A N 1
ATOM 669 C CA . LYS A 1 80 ? 17.671 -5.850 -20.984 1.00 75.19 80 LYS A CA 1
ATOM 670 C C . LYS A 1 80 ? 17.112 -7.237 -21.319 1.00 75.19 80 LYS A C 1
ATOM 672 O O . LYS A 1 80 ? 17.702 -7.940 -22.135 1.00 75.19 80 LYS A O 1
ATOM 677 N N . ILE A 1 81 ? 15.932 -7.581 -20.801 1.00 75.88 81 ILE A N 1
ATOM 678 C CA . ILE A 1 81 ? 15.232 -8.837 -21.109 1.00 75.88 81 ILE A CA 1
ATOM 679 C C . ILE A 1 81 ? 14.934 -8.938 -22.613 1.00 75.88 81 ILE A C 1
ATOM 681 O O . ILE A 1 81 ? 15.125 -9.997 -23.216 1.00 75.88 81 ILE A O 1
ATOM 685 N N . GLY A 1 82 ? 14.482 -7.848 -23.241 1.00 77.44 82 GLY A N 1
ATOM 686 C CA . GLY A 1 82 ? 14.242 -7.787 -24.684 1.00 77.44 82 GLY A CA 1
ATOM 687 C C . GLY A 1 82 ? 15.513 -8.023 -25.507 1.00 77.44 82 GLY A C 1
ATOM 688 O O . GLY A 1 82 ? 15.485 -8.771 -26.490 1.00 77.44 82 GLY A O 1
ATOM 689 N N . LEU A 1 83 ? 16.642 -7.453 -25.081 1.00 80.94 83 LEU A N 1
ATOM 690 C CA . LEU A 1 83 ? 17.945 -7.634 -25.718 1.00 80.94 83 LEU A CA 1
ATOM 691 C C . LEU A 1 83 ? 18.439 -9.085 -25.586 1.00 80.94 83 LEU A C 1
ATOM 693 O O . LEU A 1 83 ? 18.818 -9.698 -26.583 1.00 80.94 83 LEU A O 1
ATOM 697 N N . GLU A 1 84 ? 18.367 -9.667 -24.386 1.00 82.06 84 GLU A N 1
ATOM 698 C CA . GLU A 1 84 ? 18.759 -11.060 -24.123 1.00 82.06 84 GLU A CA 1
ATOM 699 C C . GLU A 1 84 ? 17.932 -12.053 -24.951 1.00 82.06 84 GLU A C 1
ATOM 701 O O . GLU A 1 84 ? 18.475 -12.987 -25.555 1.00 82.06 84 GLU A O 1
ATOM 706 N N . LYS A 1 85 ? 16.618 -11.822 -25.063 1.00 79.00 85 LYS A N 1
ATOM 707 C CA . LYS A 1 85 ? 15.742 -12.624 -25.928 1.00 79.00 85 LYS A CA 1
ATOM 708 C C . LYS A 1 85 ? 16.111 -12.475 -27.402 1.00 79.00 85 LYS A C 1
ATOM 710 O O . LYS A 1 85 ? 16.181 -13.480 -28.103 1.00 79.00 85 LYS A O 1
ATOM 715 N N . SER A 1 86 ? 16.402 -11.260 -27.863 1.00 81.81 86 SER A N 1
ATOM 716 C CA . SER A 1 86 ? 16.793 -11.000 -29.256 1.00 81.81 86 SER A CA 1
ATOM 717 C C . SER A 1 86 ? 18.094 -11.719 -29.628 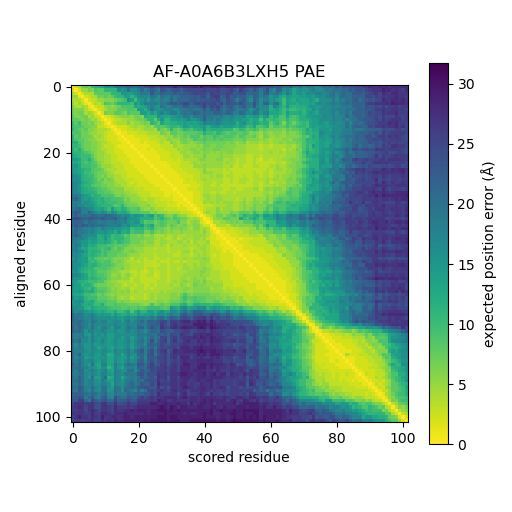1.00 81.81 86 SER A C 1
ATOM 719 O O . SER A 1 86 ? 18.166 -12.368 -30.671 1.00 81.81 86 SER A O 1
ATOM 721 N N . VAL A 1 87 ? 19.096 -11.696 -28.742 1.00 84.19 87 VAL A N 1
ATOM 722 C CA . VAL A 1 87 ? 20.359 -12.434 -28.917 1.00 84.19 87 VAL A CA 1
ATOM 723 C C . VAL A 1 87 ? 20.121 -13.946 -28.935 1.00 84.19 87 VAL A C 1
ATOM 725 O O . VAL A 1 87 ? 20.650 -14.642 -29.800 1.00 84.19 87 VAL A O 1
ATOM 728 N N . THR A 1 88 ? 19.281 -14.457 -28.035 1.00 81.81 88 THR A N 1
ATOM 729 C CA . THR A 1 88 ? 18.934 -15.888 -27.972 1.00 81.81 88 THR A CA 1
ATOM 730 C C . THR A 1 88 ? 18.232 -16.362 -29.249 1.00 81.81 88 THR A C 1
ATOM 732 O O . THR A 1 88 ? 18.528 -17.442 -29.773 1.00 81.81 88 THR A O 1
ATOM 735 N N . ILE A 1 89 ? 17.324 -15.545 -29.790 1.00 82.56 89 ILE A N 1
ATOM 736 C CA . ILE A 1 89 ? 16.637 -15.817 -31.056 1.00 82.56 89 ILE A CA 1
ATOM 737 C C . ILE A 1 89 ? 17.654 -15.825 -32.202 1.00 82.56 89 ILE A C 1
ATOM 739 O O . ILE A 1 89 ? 17.726 -16.810 -32.931 1.00 82.56 89 ILE A O 1
ATOM 743 N N . LEU A 1 90 ? 18.505 -14.802 -32.319 1.00 82.00 90 L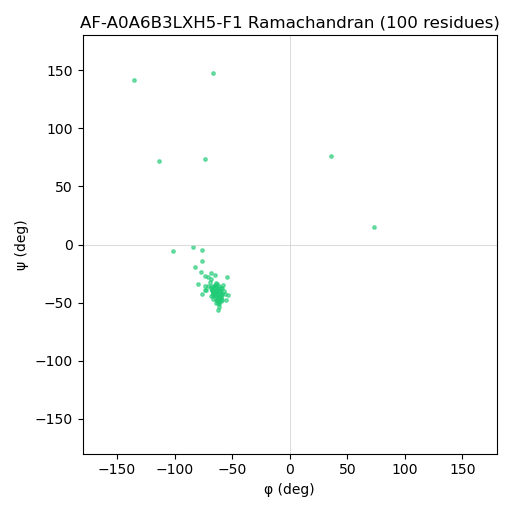EU A N 1
ATOM 744 C CA . LEU A 1 90 ? 19.553 -14.733 -33.347 1.00 82.00 90 LEU A CA 1
ATOM 745 C C . LEU A 1 90 ? 20.496 -15.946 -33.309 1.00 82.00 90 LEU A C 1
ATOM 747 O O . LEU A 1 90 ? 20.816 -16.523 -34.349 1.00 82.00 90 LEU A O 1
ATOM 751 N N . GLN A 1 91 ? 20.904 -16.385 -32.118 1.00 79.69 91 GLN A N 1
ATOM 752 C CA . GLN A 1 91 ? 21.729 -17.582 -31.942 1.00 79.69 91 GLN A CA 1
ATOM 753 C C . GLN A 1 91 ? 21.002 -18.864 -32.364 1.00 79.69 91 GLN A C 1
ATOM 755 O O . GLN A 1 91 ? 21.612 -19.745 -32.972 1.00 79.69 91 GLN A O 1
ATOM 760 N N . SER A 1 92 ? 19.707 -18.972 -32.066 1.00 75.50 92 SER A N 1
ATOM 761 C CA . SER A 1 92 ? 18.883 -20.120 -32.464 1.00 75.50 92 SER A CA 1
ATOM 762 C C . SER A 1 92 ? 18.708 -20.180 -33.984 1.00 75.50 92 SER A C 1
ATOM 764 O O . SER A 1 92 ? 18.867 -21.241 -34.581 1.00 75.50 92 SER A O 1
ATOM 766 N N . TRP A 1 93 ? 18.480 -19.033 -34.625 1.00 75.75 93 TRP A N 1
ATOM 767 C CA . TRP A 1 93 ? 18.390 -18.912 -36.083 1.00 75.75 93 TRP A CA 1
ATOM 768 C C . TRP A 1 93 ? 19.724 -19.208 -36.781 1.00 75.75 93 TRP A C 1
ATOM 770 O O . TRP A 1 93 ? 19.754 -19.920 -37.783 1.00 75.75 93 TRP A O 1
ATOM 780 N N . SER A 1 94 ? 20.841 -18.737 -36.221 1.00 71.81 94 SER A N 1
ATOM 781 C CA . SER A 1 94 ? 22.186 -19.043 -36.728 1.00 71.81 94 SER A CA 1
ATOM 782 C C . SER A 1 94 ? 22.487 -20.549 -36.693 1.00 71.81 94 SER A C 1
ATOM 784 O O . SER A 1 94 ? 23.016 -21.111 -37.653 1.00 71.81 94 SER A O 1
ATOM 786 N N . LY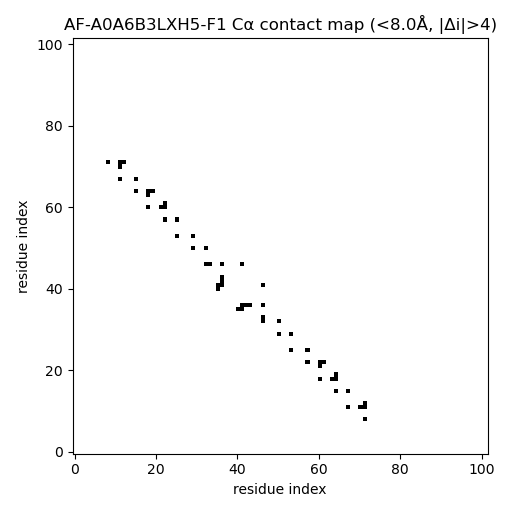S A 1 95 ? 22.060 -21.239 -35.627 1.00 69.06 95 LYS A N 1
ATOM 787 C CA . LYS A 1 95 ? 22.177 -22.701 -35.504 1.00 69.06 95 LYS A CA 1
ATOM 788 C C . LYS A 1 95 ? 21.228 -23.457 -36.441 1.00 69.06 95 LYS A C 1
ATOM 790 O O . LYS A 1 95 ? 21.621 -24.487 -36.983 1.00 69.06 95 LYS A O 1
ATOM 795 N N . ALA A 1 96 ? 20.019 -22.945 -36.673 1.00 62.50 96 ALA A N 1
ATOM 796 C CA . ALA A 1 96 ? 19.059 -23.541 -37.604 1.00 62.50 96 ALA A CA 1
ATOM 797 C C . ALA A 1 96 ? 19.559 -23.504 -39.062 1.00 62.50 96 ALA A C 1
ATOM 799 O O . ALA A 1 96 ? 19.378 -24.467 -39.804 1.00 62.50 96 ALA A O 1
ATOM 800 N N . ASN A 1 97 ? 20.275 -22.446 -39.459 1.00 57.22 97 ASN A N 1
ATOM 801 C CA . ASN A 1 97 ? 20.849 -22.324 -40.804 1.00 57.22 97 ASN A CA 1
ATOM 802 C C . ASN A 1 97 ? 21.941 -23.376 -41.104 1.00 57.22 97 ASN A C 1
ATOM 804 O O . ASN A 1 97 ? 22.142 -23.753 -42.257 1.00 57.22 97 ASN A O 1
ATOM 808 N N . VAL A 1 98 ? 22.624 -23.895 -40.077 1.00 56.25 98 VAL A N 1
ATOM 809 C CA . VAL A 1 98 ? 23.619 -24.975 -40.230 1.00 56.25 98 VAL A CA 1
ATOM 810 C C . VAL A 1 98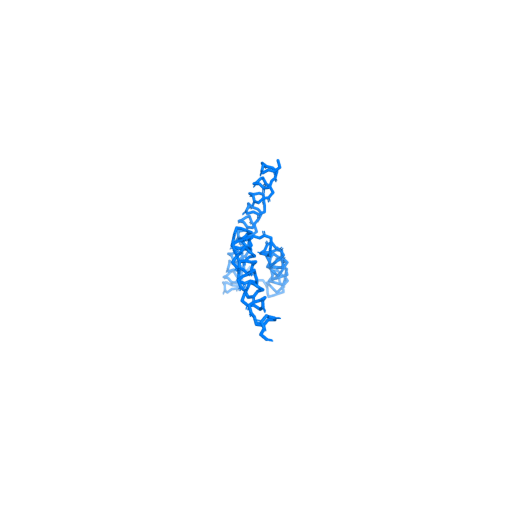 ? 22.954 -26.331 -40.500 1.00 56.25 98 VAL A C 1
ATOM 812 O O . VAL A 1 98 ? 23.545 -27.174 -41.168 1.00 56.25 98 VAL A O 1
ATOM 815 N N . GLN A 1 99 ? 21.717 -26.546 -40.045 1.00 55.53 99 GLN A N 1
ATOM 816 C CA . GLN A 1 99 ? 21.000 -27.813 -40.245 1.00 55.53 99 GLN A CA 1
ATOM 817 C C . GLN A 1 99 ? 20.326 -27.925 -41.622 1.00 55.53 99 GLN A C 1
ATOM 819 O O . GLN A 1 99 ? 20.060 -29.034 -42.069 1.00 55.53 99 GLN A O 1
ATOM 824 N N . ALA A 1 100 ? 20.105 -26.805 -42.319 1.00 53.00 100 ALA A N 1
ATOM 825 C CA . ALA A 1 100 ? 19.531 -26.775 -43.668 1.00 53.00 100 ALA A CA 1
ATOM 826 C C . ALA A 1 100 ? 20.557 -27.005 -44.799 1.00 53.00 100 ALA A C 1
ATOM 828 O O . ALA A 1 100 ? 20.185 -27.035 -45.970 1.00 53.00 100 ALA A O 1
ATOM 829 N N . ARG A 1 101 ? 21.848 -27.166 -44.474 1.00 47.00 101 ARG A N 1
ATOM 830 C CA . ARG A 1 101 ? 22.892 -27.587 -45.422 1.00 47.00 101 ARG A CA 1
ATOM 831 C C . ARG A 1 101 ? 23.424 -28.966 -45.035 1.00 47.00 101 ARG A C 1
ATOM 833 O O . ARG A 1 101 ? 24.543 -29.082 -44.539 1.00 47.00 101 ARG A O 1
ATOM 840 N N . LYS A 1 102 ? 22.619 -30.004 -45.239 1.00 41.81 102 LYS A N 1
ATOM 841 C CA . LYS A 1 102 ? 23.086 -31.389 -45.270 1.00 41.81 102 LYS A CA 1
ATOM 842 C C . LYS A 1 102 ? 22.308 -32.180 -46.305 1.00 41.81 102 LYS A C 1
ATOM 844 O O . LYS A 1 102 ? 21.089 -31.928 -46.409 1.00 41.81 102 LYS A O 1
#

Organism: NCBI:txid2704466

Solvent-accessible surface area (backbone atoms only — not comparable to full-atom values): 5717 Å² total; per-residue (Å²): 118,67,68,63,50,52,51,54,52,52,52,53,53,49,49,48,51,51,49,51,51,52,48,54,52,52,52,51,51,48,54,51,52,53,48,39,42,74,72,63,77,46,55,70,67,60,51,53,51,54,51,50,52,53,50,50,53,46,52,51,46,52,54,51,45,60,66,48,48,74,82,64,66,45,66,70,58,52,52,48,53,52,49,54,50,50,52,52,49,51,52,51,53,58,55,51,59,58,68,76,69,121

Secondary structure (DSSP, 8-state):
-HHHHHHHHHHHHHHHHHHHHHHHHHHHHHHHHHHHHHTT-S-HHHHHHHHHHHHHHHHHHHHHHHHHHHHHS-HHHHHHHHHHHHHHHHHHHHHHHHHT--

Nearest PDB structures (foldseek):
  5xg2-assembly1_A  TM=7.428E-01  e=1.623E+00  Pyrococcus yayanosii CH1
  6s1k-assembly1_I  TM=4.262E-01  e=2.415E+00  Escherichia coli str. K-12 substr. MG1655star

Foldseek 3Di:
DVVVVVVVLVVLVVLLVVLVVVLVVLVVVLVVLVVCVVVVVDDPVVSVVVNVVSVVSNVVSVVVNVVSVVVNPPVVVVVVVVVVVVVVVVVVVVVVVVVVPD